Protein AF-A0A1I5XK38-F1 (afdb_monomer_lite)

Structure (mmCIF, N/CA/C/O backbone):
data_AF-A0A1I5XK38-F1
#
_entry.id   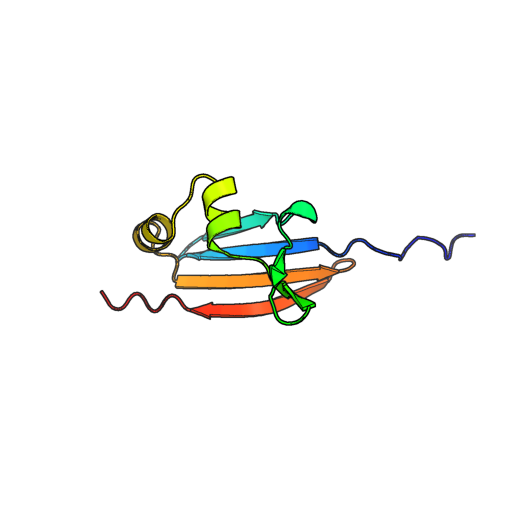AF-A0A1I5XK38-F1
#
loop_
_atom_site.group_PDB
_atom_site.id
_atom_site.type_symbol
_atom_site.label_atom_id
_atom_site.label_alt_id
_atom_site.label_comp_id
_atom_site.label_asym_id
_atom_site.label_entity_id
_atom_site.label_seq_id
_atom_site.pdbx_PDB_ins_code
_atom_site.Cartn_x
_atom_site.Cartn_y
_atom_site.Cartn_z
_atom_site.occupancy
_atom_site.B_iso_or_equiv
_atom_site.auth_seq_id
_atom_site.auth_comp_id
_atom_site.auth_asym_id
_atom_site.auth_atom_id
_atom_site.pdbx_PDB_model_num
ATOM 1 N N . MET A 1 1 ? -7.824 -10.992 -36.563 1.00 53.03 1 MET A N 1
ATOM 2 C CA . MET A 1 1 ? -8.004 -9.581 -36.187 1.00 53.03 1 MET A CA 1
ATOM 3 C C . MET A 1 1 ? -8.855 -9.675 -34.931 1.00 53.03 1 MET A C 1
ATOM 5 O O . MET A 1 1 ? -9.996 -10.079 -35.062 1.00 53.03 1 MET A O 1
ATOM 9 N N . ASP A 1 2 ? -8.345 -9.677 -33.701 1.00 50.19 2 ASP A N 1
ATOM 10 C CA . ASP A 1 2 ? -7.223 -8.937 -33.122 1.00 50.19 2 ASP A CA 1
ATOM 11 C C . ASP A 1 2 ? -6.708 -9.714 -31.888 1.00 50.19 2 ASP A C 1
ATOM 13 O O . ASP A 1 2 ? -7.361 -9.761 -30.852 1.00 50.19 2 ASP A O 1
ATOM 17 N N . HIS A 1 3 ? -5.559 -10.390 -32.001 1.00 49.59 3 HIS A N 1
ATOM 18 C CA . HIS A 1 3 ? -4.872 -11.058 -30.875 1.00 49.59 3 HIS A CA 1
ATOM 19 C C . HIS A 1 3 ? -3.667 -10.223 -30.408 1.00 49.59 3 HIS A C 1
ATOM 21 O O . HIS A 1 3 ? -2.614 -10.759 -30.075 1.00 49.59 3 HIS A O 1
ATOM 27 N N . ILE A 1 4 ? -3.795 -8.895 -30.445 1.00 56.22 4 ILE A N 1
ATOM 28 C CA . ILE A 1 4 ? -2.702 -7.962 -30.164 1.00 56.22 4 ILE A CA 1
ATOM 29 C C . ILE A 1 4 ? -3.243 -6.842 -29.277 1.00 56.22 4 ILE A C 1
ATOM 31 O O . ILE A 1 4 ? -3.487 -5.762 -29.779 1.00 56.22 4 ILE A O 1
ATOM 35 N N . GLU A 1 5 ? -3.480 -7.108 -27.987 1.00 52.53 5 GLU A N 1
ATOM 36 C CA . GLU A 1 5 ? -3.622 -6.033 -26.975 1.00 52.53 5 GLU A CA 1
ATOM 37 C C . GLU A 1 5 ? -3.578 -6.494 -25.500 1.00 52.53 5 GLU A C 1
ATOM 39 O O . GLU A 1 5 ? -3.760 -5.685 -24.599 1.00 52.53 5 GLU A O 1
ATOM 44 N N . LYS A 1 6 ? -3.280 -7.765 -25.187 1.00 48.75 6 LYS A N 1
ATOM 45 C CA . LYS A 1 6 ? -3.053 -8.194 -23.789 1.00 48.75 6 LYS A CA 1
ATOM 46 C C . LYS A 1 6 ? -1.581 -8.109 -23.408 1.00 48.75 6 LYS A C 1
ATOM 48 O O . LYS A 1 6 ? -0.949 -9.109 -23.085 1.00 48.75 6 LYS A O 1
ATOM 53 N N . VAL A 1 7 ? -0.999 -6.924 -23.516 1.00 55.91 7 VAL A N 1
ATOM 54 C CA . VAL A 1 7 ? 0.375 -6.690 -23.072 1.00 55.91 7 VAL A CA 1
ATOM 55 C C . VAL A 1 7 ? 0.379 -5.398 -22.253 1.00 55.91 7 VAL A C 1
ATOM 57 O O . VAL A 1 7 ? 0.266 -4.316 -22.810 1.00 55.91 7 VAL A O 1
ATOM 60 N N . LEU A 1 8 ? 0.545 -5.563 -20.930 1.00 56.22 8 LEU A N 1
ATOM 61 C CA . LEU A 1 8 ? 1.037 -4.575 -19.951 1.00 56.22 8 LEU A CA 1
ATOM 62 C C . LEU A 1 8 ? 0.039 -3.557 -19.372 1.00 56.22 8 LEU A C 1
ATOM 64 O O . LEU A 1 8 ? 0.231 -2.356 -19.515 1.00 56.22 8 LEU A O 1
ATOM 68 N N . ASN A 1 9 ? -0.932 -4.013 -18.578 1.00 66.25 9 ASN A N 1
ATOM 69 C CA . ASN A 1 9 ? -1.592 -3.126 -17.608 1.00 66.25 9 ASN A CA 1
ATOM 70 C C . ASN A 1 9 ? -1.394 -3.635 -16.176 1.00 66.25 9 ASN A C 1
ATOM 72 O O . ASN A 1 9 ? -2.342 -3.868 -15.427 1.00 66.25 9 ASN A O 1
ATOM 76 N N . VAL A 1 10 ? -0.127 -3.875 -15.826 1.00 75.19 10 VAL A N 1
ATOM 77 C CA . VAL A 1 10 ? 0.256 -4.224 -14.459 1.00 75.19 10 VAL A CA 1
ATOM 78 C C . VAL A 1 10 ? 0.232 -2.951 -13.629 1.00 75.19 10 VAL A C 1
ATOM 80 O O . VAL A 1 10 ? 1.080 -2.080 -13.804 1.00 75.19 10 VAL A O 1
ATOM 83 N N . GLN A 1 11 ? -0.732 -2.849 -12.722 1.00 85.88 11 GLN A N 1
ATOM 84 C CA . GLN A 1 11 ? -0.825 -1.745 -11.779 1.00 85.88 11 GLN A CA 1
ATOM 85 C C . GLN A 1 11 ? -0.566 -2.258 -10.374 1.00 85.88 11 GLN A C 1
ATOM 87 O O . GLN A 1 11 ? -1.142 -3.252 -9.940 1.00 85.88 11 GLN A O 1
ATOM 92 N N . TYR A 1 12 ? 0.282 -1.554 -9.642 1.00 87.25 12 TYR A N 1
ATOM 93 C CA . TYR A 1 12 ? 0.516 -1.843 -8.241 1.00 87.25 12 TYR A CA 1
ATOM 94 C C . TYR A 1 12 ? -0.290 -0.858 -7.401 1.00 87.25 12 TYR A C 1
ATOM 96 O O . TYR A 1 12 ? -0.374 0.330 -7.716 1.00 87.25 12 TYR A O 1
ATOM 104 N N . VAL A 1 13 ? -0.929 -1.361 -6.352 1.00 90.00 13 VAL A N 1
ATOM 105 C CA . VAL A 1 13 ? -1.675 -0.544 -5.397 1.00 90.00 13 VAL A CA 1
ATOM 106 C C . VAL A 1 13 ? -1.381 -1.012 -3.982 1.00 90.00 13 VAL A C 1
ATOM 108 O O . VAL A 1 13 ? -1.209 -2.205 -3.724 1.00 90.00 13 VAL A O 1
ATOM 111 N N . PHE A 1 14 ? -1.352 -0.068 -3.053 1.00 89.94 14 PHE A N 1
ATOM 112 C CA . PHE A 1 14 ? -1.406 -0.377 -1.633 1.00 89.94 14 PHE A CA 1
ATOM 113 C C . PHE A 1 14 ? -2.842 -0.230 -1.151 1.00 89.94 14 PHE A C 1
ATOM 115 O O . PHE A 1 14 ? -3.452 0.813 -1.342 1.00 89.94 14 PHE A O 1
ATOM 122 N N . VAL A 1 15 ? -3.387 -1.257 -0.510 1.00 91.19 15 VAL A N 1
ATOM 123 C CA . VAL A 1 15 ? -4.722 -1.226 0.089 1.00 91.19 15 VAL A CA 1
ATOM 124 C C . VAL A 1 15 ? -4.569 -1.164 1.601 1.00 91.19 15 VAL A C 1
ATOM 126 O O . VAL A 1 15 ? -4.071 -2.102 2.228 1.00 91.19 15 VAL A O 1
ATOM 129 N N . LEU A 1 16 ? -4.972 -0.043 2.189 1.00 90.81 16 LEU A N 1
ATOM 130 C CA . LEU A 1 16 ? -5.066 0.132 3.633 1.00 90.81 16 LEU A CA 1
ATOM 131 C C . LEU A 1 16 ? -6.408 -0.423 4.099 1.00 90.81 16 LEU A C 1
ATOM 133 O O . LEU A 1 16 ? -7.449 0.142 3.776 1.00 90.81 16 LEU A O 1
ATOM 137 N N . VAL A 1 17 ? -6.389 -1.499 4.874 1.00 90.31 17 VAL A N 1
ATOM 138 C CA . VAL A 1 17 ? -7.591 -2.132 5.417 1.00 90.31 17 VAL A CA 1
ATOM 139 C C . VAL A 1 17 ? -7.793 -1.662 6.854 1.00 90.31 17 VAL A C 1
ATOM 141 O O . VAL A 1 17 ? -6.978 -1.947 7.737 1.00 90.31 17 VAL A O 1
ATOM 144 N N . LYS A 1 18 ? -8.897 -0.955 7.097 1.00 87.81 18 LYS A N 1
ATOM 145 C CA . LYS A 1 18 ? -9.397 -0.590 8.433 1.00 87.81 18 LYS A CA 1
ATOM 146 C C . LYS A 1 18 ? -10.726 -1.301 8.699 1.00 87.81 18 LYS A C 1
ATOM 148 O O . LYS A 1 18 ? -11.308 -1.867 7.783 1.00 87.81 18 LYS A O 1
ATOM 153 N N . ASN A 1 19 ? -11.202 -1.256 9.948 1.00 80.56 19 ASN A N 1
ATOM 154 C CA . ASN A 1 19 ? -12.381 -2.005 10.427 1.00 80.56 19 ASN A CA 1
ATOM 155 C C . ASN A 1 19 ? -13.567 -2.072 9.445 1.00 80.56 19 ASN A C 1
ATOM 157 O O . ASN A 1 19 ? -14.152 -3.138 9.304 1.00 80.56 19 ASN A O 1
ATOM 161 N N . ASP A 1 20 ? -13.909 -0.958 8.792 1.00 83.75 20 ASP A N 1
ATOM 162 C CA . ASP A 1 20 ? -15.111 -0.848 7.950 1.00 83.75 20 ASP A CA 1
ATOM 163 C C . ASP A 1 20 ? -14.833 -0.234 6.566 1.00 83.75 20 ASP A C 1
ATOM 165 O O . ASP A 1 20 ? -15.748 0.104 5.825 1.00 83.75 20 ASP A O 1
ATOM 169 N N . ALA A 1 21 ? -13.563 -0.014 6.211 1.00 86.25 21 ALA A N 1
ATOM 170 C CA . ALA A 1 21 ? -13.249 0.553 4.904 1.00 86.25 21 ALA A CA 1
ATOM 171 C C . ALA A 1 21 ? -11.849 0.200 4.416 1.00 86.25 21 ALA A C 1
ATOM 173 O O . ALA A 1 21 ? -10.950 -0.143 5.184 1.00 86.25 21 ALA A O 1
ATOM 174 N N . GLU A 1 22 ? -11.674 0.365 3.115 1.00 89.38 22 GLU A N 1
ATOM 175 C CA . GLU A 1 22 ? -10.421 0.133 2.419 1.00 89.38 22 GLU A CA 1
ATOM 176 C C . GLU A 1 22 ? -10.027 1.415 1.689 1.00 89.38 22 GLU A C 1
ATOM 178 O O . GLU A 1 22 ? -10.865 2.072 1.069 1.00 89.38 22 GLU A O 1
ATOM 183 N N . ILE A 1 23 ? -8.761 1.809 1.807 1.00 88.94 23 ILE A N 1
ATOM 184 C CA . ILE A 1 23 ? -8.217 2.974 1.106 1.00 88.94 23 ILE A CA 1
ATOM 185 C C . ILE A 1 23 ? -7.162 2.469 0.137 1.00 88.94 23 ILE A C 1
ATOM 187 O O . ILE A 1 23 ? -6.129 1.944 0.550 1.00 88.94 23 ILE A O 1
ATOM 191 N N . GLU A 1 24 ? -7.426 2.634 -1.152 1.00 90.12 24 GLU A N 1
ATOM 192 C CA . GLU A 1 24 ? -6.493 2.266 -2.209 1.00 90.12 24 GLU A CA 1
ATOM 193 C C . GLU A 1 24 ? -5.566 3.441 -2.526 1.00 90.12 24 GLU A C 1
ATOM 195 O O . GLU A 1 24 ? -5.998 4.501 -2.979 1.00 90.12 24 GLU A O 1
ATOM 200 N N . LEU A 1 25 ? -4.274 3.235 -2.312 1.00 88.44 25 LEU A N 1
ATOM 201 C CA . LEU A 1 25 ? -3.207 4.140 -2.698 1.00 88.44 25 LEU A CA 1
ATOM 202 C C . LEU A 1 25 ? -2.622 3.645 -4.018 1.00 88.44 25 LEU A C 1
ATOM 204 O O . LEU A 1 25 ? -2.083 2.536 -4.105 1.00 88.44 25 LEU A O 1
ATOM 208 N N . LYS A 1 26 ? -2.745 4.469 -5.057 1.00 85.44 26 LYS A N 1
ATOM 209 C CA . LYS A 1 26 ? -2.131 4.190 -6.354 1.00 85.44 26 LYS A CA 1
ATOM 210 C C . LYS A 1 26 ? -0.621 4.338 -6.247 1.00 85.44 26 LYS A C 1
ATOM 212 O O . LYS A 1 26 ? -0.136 5.261 -5.596 1.00 85.44 26 LYS A O 1
ATOM 217 N N . ILE A 1 27 ? 0.083 3.419 -6.893 1.00 86.62 27 ILE A N 1
ATOM 218 C CA . ILE A 1 27 ? 1.534 3.444 -7.003 1.00 86.62 27 ILE A CA 1
ATOM 219 C C . ILE A 1 27 ? 1.851 3.702 -8.465 1.00 86.62 27 ILE A C 1
ATOM 221 O O . ILE A 1 27 ? 1.422 2.947 -9.344 1.00 86.62 27 ILE A O 1
ATOM 225 N N . ASP A 1 28 ? 2.573 4.783 -8.716 1.00 83.50 28 ASP A N 1
ATOM 226 C CA . ASP A 1 28 ? 3.033 5.129 -10.049 1.00 83.50 28 ASP A CA 1
ATOM 227 C C . ASP A 1 28 ? 4.409 4.514 -10.296 1.00 83.50 28 ASP A C 1
ATOM 229 O O . ASP A 1 28 ? 5.145 4.188 -9.367 1.00 83.50 28 ASP A O 1
ATOM 233 N N . GLN A 1 29 ? 4.779 4.359 -11.568 1.00 79.31 29 GLN A N 1
ATOM 234 C CA . GLN A 1 29 ? 6.086 3.808 -11.948 1.00 79.31 29 GLN A CA 1
ATOM 235 C C . GLN A 1 29 ? 7.268 4.624 -11.400 1.00 79.31 29 GLN A C 1
ATOM 237 O O . GLN A 1 29 ? 8.350 4.085 -11.199 1.00 79.31 29 GLN A O 1
ATOM 242 N N . GLU A 1 30 ? 7.047 5.905 -11.120 1.00 80.81 30 GLU A N 1
ATOM 243 C CA . GLU A 1 30 ? 8.038 6.816 -10.545 1.00 80.81 30 GLU A CA 1
ATOM 244 C C . GLU A 1 30 ? 8.274 6.582 -9.045 1.00 80.81 30 GLU A C 1
ATOM 246 O O . GLU A 1 30 ? 9.294 7.010 -8.512 1.00 80.81 30 GLU A O 1
ATOM 251 N N . ASP A 1 31 ? 7.345 5.906 -8.358 1.00 82.00 31 ASP A N 1
ATOM 252 C CA . ASP A 1 31 ? 7.477 5.585 -6.933 1.00 82.00 31 ASP A CA 1
ATOM 253 C C . ASP A 1 31 ? 8.339 4.332 -6.690 1.00 82.00 31 ASP A C 1
ATOM 255 O O . ASP A 1 31 ? 8.668 4.010 -5.546 1.00 82.00 31 ASP A O 1
ATOM 259 N N . PHE A 1 32 ? 8.697 3.608 -7.754 1.00 82.50 32 PHE A N 1
ATOM 260 C CA . PHE A 1 32 ? 9.598 2.469 -7.667 1.00 82.50 32 PHE A CA 1
ATOM 261 C C . PHE A 1 32 ? 11.026 2.976 -7.534 1.00 82.50 32 PHE A C 1
ATOM 263 O O . PHE A 1 32 ? 11.541 3.676 -8.407 1.00 82.50 32 PHE A O 1
ATOM 270 N N . ILE A 1 33 ? 11.685 2.573 -6.456 1.00 81.94 33 ILE A N 1
ATOM 271 C CA . ILE A 1 33 ? 13.101 2.841 -6.250 1.00 81.94 33 ILE A CA 1
ATOM 272 C C . ILE A 1 33 ? 13.888 1.553 -6.409 1.00 81.94 33 ILE A C 1
ATOM 274 O O . ILE A 1 33 ? 13.502 0.490 -5.928 1.00 81.94 33 ILE A O 1
ATOM 278 N N . LEU A 1 34 ? 15.024 1.667 -7.086 1.00 79.88 34 LE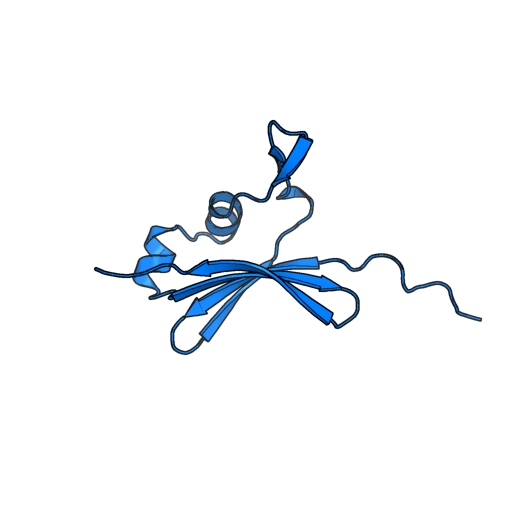U A N 1
ATOM 279 C CA . LEU A 1 34 ? 16.011 0.605 -7.098 1.00 79.88 34 LEU A CA 1
ATOM 280 C C . LEU A 1 34 ? 16.668 0.580 -5.715 1.00 79.88 34 LEU A C 1
ATOM 282 O O . LEU A 1 34 ? 17.292 1.564 -5.303 1.00 79.88 34 LEU A O 1
ATOM 286 N N . ASN A 1 35 ? 16.474 -0.506 -4.974 1.00 77.94 35 ASN A N 1
ATOM 287 C CA . ASN A 1 35 ? 17.165 -0.702 -3.711 1.00 77.94 35 ASN A CA 1
ATOM 288 C C . ASN A 1 35 ? 18.636 -1.103 -3.966 1.00 77.94 35 ASN A C 1
ATOM 290 O O . ASN A 1 35 ? 19.065 -1.302 -5.102 1.00 77.94 35 ASN A O 1
ATOM 294 N N . ALA A 1 36 ? 19.438 -1.190 -2.901 1.00 81.38 36 ALA A N 1
ATOM 295 C CA . ALA A 1 36 ? 20.868 -1.501 -3.001 1.00 81.38 36 ALA A CA 1
ATOM 296 C C . ALA A 1 36 ? 21.181 -2.931 -3.497 1.00 81.38 36 ALA A C 1
ATOM 298 O O . ALA A 1 36 ? 22.354 -3.246 -3.686 1.00 81.38 36 ALA A O 1
ATOM 299 N N . ASP A 1 37 ? 20.160 -3.770 -3.687 1.00 77.50 37 ASP A N 1
ATOM 300 C CA . ASP A 1 37 ? 20.257 -5.146 -4.185 1.00 77.50 37 ASP A CA 1
ATOM 301 C C . ASP A 1 37 ? 19.812 -5.260 -5.659 1.00 77.50 37 ASP A C 1
ATOM 303 O O . ASP A 1 37 ? 19.552 -6.352 -6.152 1.00 77.50 37 ASP A O 1
ATOM 307 N N . ASP A 1 38 ? 19.697 -4.129 -6.374 1.00 78.31 38 ASP A N 1
ATOM 308 C CA . ASP A 1 38 ? 19.146 -4.056 -7.740 1.00 78.31 38 ASP A CA 1
ATOM 309 C C . ASP A 1 38 ? 17.678 -4.545 -7.842 1.00 78.31 38 ASP A C 1
ATOM 311 O O . ASP A 1 38 ? 17.147 -4.755 -8.937 1.00 78.31 38 ASP A O 1
ATOM 315 N N . GLU A 1 39 ? 16.973 -4.672 -6.713 1.00 80.25 39 GLU A N 1
ATOM 316 C CA . GLU A 1 39 ? 15.552 -5.009 -6.675 1.00 80.25 39 GLU A CA 1
ATOM 317 C C . GLU A 1 39 ? 14.682 -3.743 -6.651 1.00 80.25 39 GLU A C 1
ATOM 319 O O . GLU A 1 39 ? 14.995 -2.733 -6.014 1.00 80.25 39 GLU A O 1
ATOM 324 N N . LEU A 1 40 ? 13.544 -3.800 -7.347 1.00 75.75 40 LEU A N 1
ATOM 325 C CA . LEU A 1 40 ? 12.534 -2.745 -7.298 1.00 75.75 40 LEU A CA 1
ATOM 326 C C . LEU A 1 40 ? 11.796 -2.815 -5.960 1.00 75.75 40 LEU A C 1
ATOM 328 O O . LEU A 1 40 ? 10.961 -3.697 -5.749 1.00 75.75 40 LEU A O 1
ATOM 332 N N . ASP A 1 41 ? 12.082 -1.860 -5.082 1.00 80.06 41 ASP A N 1
ATOM 333 C CA . ASP A 1 41 ? 11.382 -1.681 -3.817 1.00 80.06 41 ASP A CA 1
ATOM 334 C C . ASP A 1 41 ? 10.473 -0.449 -3.885 1.00 80.06 41 ASP A C 1
ATOM 336 O O . ASP A 1 41 ? 10.687 0.484 -4.663 1.00 80.06 41 ASP A O 1
ATOM 340 N N . ILE A 1 42 ? 9.406 -0.461 -3.092 1.00 83.12 42 ILE A N 1
ATOM 341 C CA . ILE A 1 42 ? 8.428 0.625 -3.057 1.00 83.12 42 ILE A CA 1
ATOM 342 C C . ILE A 1 42 ? 8.260 1.031 -1.595 1.00 83.12 42 ILE A C 1
ATOM 344 O O . ILE A 1 42 ? 7.577 0.338 -0.830 1.00 83.12 42 ILE A O 1
ATOM 348 N N . PRO A 1 43 ? 8.870 2.149 -1.178 1.00 84.06 43 PRO A N 1
ATOM 349 C CA . PRO A 1 43 ? 8.859 2.576 0.202 1.00 84.06 43 PRO A CA 1
ATOM 350 C C . PRO A 1 43 ? 7.455 3.048 0.547 1.00 84.06 43 PRO A C 1
ATOM 352 O O . PRO A 1 43 ? 6.977 4.074 0.061 1.00 84.06 43 PRO A O 1
ATOM 355 N N . LEU A 1 44 ? 6.806 2.316 1.449 1.00 82.75 44 LEU A N 1
ATOM 356 C CA . LEU A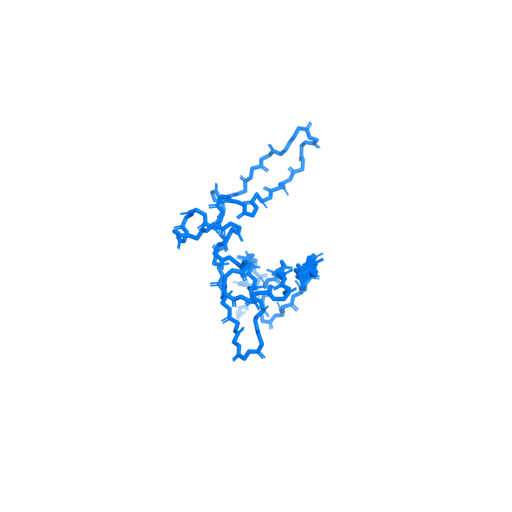 1 44 ? 5.476 2.659 1.941 1.00 82.75 44 LEU A CA 1
ATOM 357 C C . LEU A 1 44 ? 5.408 4.118 2.426 1.00 82.75 44 LEU A C 1
ATOM 359 O O . LEU A 1 44 ? 4.437 4.814 2.148 1.00 82.75 44 LEU A O 1
ATOM 363 N N . GLU A 1 45 ? 6.451 4.599 3.108 1.00 84.06 45 GLU A N 1
ATOM 364 C CA . GLU A 1 45 ? 6.505 5.980 3.597 1.00 84.06 45 GLU A CA 1
ATOM 365 C C . GLU A 1 45 ? 6.386 7.013 2.461 1.00 84.06 45 GLU A C 1
ATOM 367 O O . GLU A 1 45 ? 5.722 8.034 2.635 1.00 84.06 45 GLU A O 1
ATOM 372 N N . MET A 1 46 ? 6.961 6.741 1.285 1.00 86.00 46 MET A N 1
ATOM 373 C CA . MET A 1 46 ? 6.868 7.633 0.125 1.00 86.00 46 MET A CA 1
ATOM 374 C C . MET A 1 46 ? 5.437 7.703 -0.405 1.00 86.00 46 MET A C 1
ATOM 376 O O . MET A 1 46 ? 4.913 8.798 -0.610 1.00 86.00 46 MET A O 1
ATOM 380 N N . ILE A 1 47 ? 4.777 6.549 -0.542 1.00 87.50 47 ILE A N 1
ATOM 381 C CA . ILE A 1 47 ? 3.384 6.469 -1.001 1.00 87.50 47 ILE A CA 1
ATOM 382 C C . ILE A 1 47 ? 2.446 7.178 -0.023 1.00 87.50 47 ILE A C 1
ATOM 384 O O . ILE A 1 47 ? 1.554 7.921 -0.437 1.00 87.50 47 ILE A O 1
ATOM 388 N N . LEU A 1 48 ? 2.658 6.992 1.282 1.00 87.25 48 LEU A N 1
ATOM 389 C CA . LEU A 1 48 ? 1.890 7.688 2.310 1.00 87.25 48 LEU A CA 1
ATOM 390 C C . LEU A 1 48 ? 2.085 9.201 2.197 1.00 87.25 48 LEU A C 1
ATOM 392 O O . LEU A 1 48 ? 1.097 9.923 2.069 1.00 87.25 48 LEU A O 1
ATOM 396 N N . ARG A 1 49 ? 3.333 9.685 2.131 1.00 86.06 49 ARG A N 1
ATOM 397 C CA . ARG A 1 49 ? 3.622 11.122 1.995 1.00 86.06 49 ARG A CA 1
ATOM 398 C C . ARG A 1 49 ? 3.006 11.733 0.741 1.00 86.06 49 ARG A C 1
ATOM 400 O O . ARG A 1 49 ? 2.471 12.836 0.822 1.00 86.06 49 ARG A O 1
ATOM 407 N N . LYS A 1 50 ? 3.029 11.019 -0.389 1.00 86.38 50 LYS A N 1
ATOM 408 C CA . LYS A 1 50 ? 2.379 11.435 -1.646 1.00 86.38 50 LYS A CA 1
ATOM 409 C C . LYS A 1 50 ? 0.873 11.652 -1.474 1.00 86.38 50 LYS A C 1
ATOM 411 O O . LYS A 1 50 ? 0.296 12.525 -2.111 1.00 86.38 50 LYS A O 1
ATOM 416 N N . ASN A 1 51 ? 0.254 10.891 -0.574 1.00 83.56 51 ASN A N 1
ATOM 417 C CA . ASN A 1 51 ? -1.158 11.005 -0.213 1.00 83.56 51 ASN A CA 1
ATOM 418 C C . ASN A 1 51 ? -1.396 11.884 1.032 1.00 83.56 51 ASN A C 1
ATOM 420 O O . ASN A 1 51 ? -2.497 11.878 1.575 1.00 83.56 51 ASN A O 1
ATOM 424 N N . HIS A 1 52 ? -0.388 12.643 1.485 1.00 86.12 52 HIS A N 1
ATOM 425 C CA . HIS A 1 52 ? -0.412 13.435 2.723 1.00 86.12 52 HIS A CA 1
ATOM 426 C C . HIS A 1 52 ? -0.757 12.624 3.982 1.00 86.12 52 HIS A C 1
ATOM 428 O O . HIS A 1 52 ? -1.332 13.149 4.932 1.00 86.12 52 HIS A O 1
ATOM 434 N N . LEU A 1 53 ? -0.395 11.344 3.987 1.00 87.06 53 LEU A N 1
ATOM 435 C CA . LEU A 1 53 ? -0.540 10.435 5.113 1.00 87.06 53 LEU A CA 1
ATOM 436 C C . LEU A 1 53 ? 0.827 10.156 5.739 1.00 87.06 53 LEU A C 1
A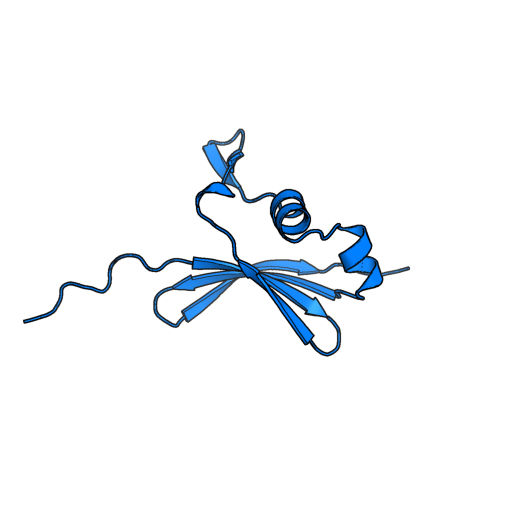TOM 438 O O . LEU A 1 53 ? 1.866 10.175 5.074 1.00 87.06 53 LEU A O 1
ATOM 442 N N . THR A 1 54 ? 0.823 9.839 7.026 1.00 86.44 54 THR A N 1
ATOM 443 C CA . THR A 1 54 ? 1.986 9.318 7.745 1.00 86.44 54 THR A CA 1
ATOM 444 C C . THR A 1 54 ? 1.692 7.935 8.317 1.00 86.44 54 THR A C 1
ATOM 446 O O . THR A 1 54 ? 0.541 7.505 8.392 1.00 86.44 54 THR A O 1
ATOM 449 N N . LEU A 1 55 ? 2.730 7.222 8.767 1.00 83.12 55 LEU A N 1
ATOM 450 C CA . LEU A 1 55 ? 2.530 5.986 9.530 1.00 83.12 55 LEU A CA 1
ATOM 451 C C . LEU A 1 55 ? 1.654 6.244 10.769 1.00 83.12 55 LEU A C 1
ATOM 453 O O . LEU A 1 55 ? 0.771 5.449 11.063 1.00 83.12 55 LEU A O 1
ATOM 457 N N . THR A 1 56 ? 1.831 7.384 11.444 1.00 84.19 56 THR A N 1
ATOM 458 C CA . THR A 1 56 ? 1.005 7.819 12.585 1.00 84.19 56 THR A CA 1
ATOM 459 C C . THR A 1 56 ? -0.467 8.002 12.214 1.00 84.19 56 THR A C 1
ATOM 461 O O . THR A 1 56 ? -1.348 7.662 13.007 1.00 84.19 56 THR A O 1
ATOM 464 N N . ASP A 1 57 ? -0.754 8.489 11.005 1.00 86.00 57 ASP A N 1
ATOM 465 C CA . ASP A 1 57 ? -2.127 8.565 10.502 1.00 86.00 57 ASP A CA 1
ATOM 466 C C . ASP A 1 57 ? -2.727 7.173 10.330 1.00 86.00 57 ASP A C 1
ATOM 468 O O . ASP A 1 57 ? -3.871 6.978 10.712 1.00 86.00 57 ASP A O 1
ATOM 472 N N . LEU A 1 58 ? -1.966 6.180 9.851 1.00 85.56 58 LEU A N 1
ATOM 473 C CA . LEU A 1 58 ? -2.451 4.794 9.770 1.00 85.56 58 LEU A CA 1
ATOM 474 C C . LEU A 1 58 ? -2.869 4.257 11.144 1.00 85.56 58 LEU A C 1
ATOM 476 O O . LEU A 1 58 ? -3.929 3.640 11.263 1.00 85.56 58 LEU A O 1
ATOM 480 N N . TYR A 1 59 ? -2.070 4.538 12.179 1.00 83.19 59 TYR A N 1
ATOM 481 C CA . TYR A 1 59 ? -2.400 4.180 13.561 1.00 83.19 59 TYR A CA 1
ATOM 482 C C . TYR A 1 59 ? -3.675 4.888 14.035 1.00 83.19 59 TYR A C 1
ATOM 484 O O . TYR A 1 59 ? -4.577 4.247 14.567 1.00 83.19 59 TYR A O 1
ATOM 492 N N . THR A 1 60 ? -3.787 6.194 13.779 1.00 84.94 60 THR A N 1
ATOM 493 C CA . THR A 1 60 ? -4.948 7.016 14.169 1.00 84.94 60 THR A CA 1
ATOM 494 C C . THR A 1 60 ? -6.215 6.628 13.399 1.00 84.94 60 THR A C 1
ATOM 496 O O . THR A 1 60 ? -7.324 6.691 13.923 1.00 84.94 60 THR A O 1
ATOM 499 N N . MET A 1 61 ? -6.058 6.187 12.153 1.00 84.12 61 MET A N 1
ATOM 500 C CA . MET A 1 61 ? -7.117 5.665 11.293 1.00 84.12 61 MET A CA 1
ATOM 501 C C . MET A 1 61 ? -7.529 4.232 11.650 1.00 84.12 61 MET A C 1
ATOM 503 O O . MET A 1 61 ? -8.425 3.691 10.995 1.00 84.12 61 MET A O 1
ATOM 507 N N . ASN A 1 62 ? -6.900 3.611 12.658 1.00 85.56 62 ASN A N 1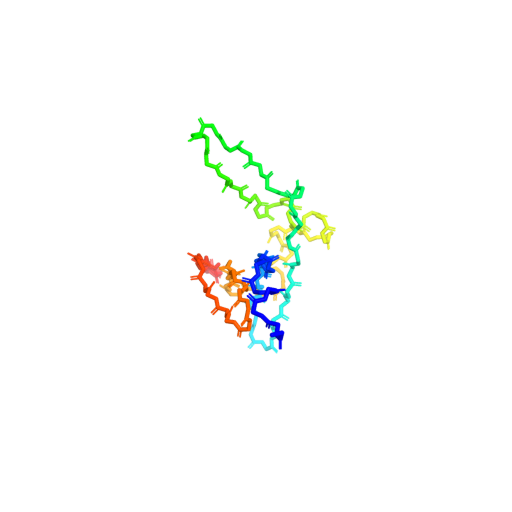
ATOM 508 C CA . ASN A 1 62 ? -7.129 2.217 13.033 1.00 85.56 62 ASN A CA 1
ATOM 509 C C . ASN A 1 62 ? -6.957 1.260 11.836 1.00 85.56 62 ASN A C 1
ATOM 511 O O . ASN A 1 62 ? -7.724 0.308 11.655 1.00 85.56 62 ASN A O 1
ATOM 515 N N . VAL A 1 63 ? -5.961 1.529 10.984 1.00 87.81 63 VAL A N 1
ATOM 516 C CA . VAL A 1 63 ? -5.594 0.622 9.894 1.00 87.81 63 VAL A CA 1
ATOM 517 C C . VAL A 1 63 ? -5.037 -0.647 10.520 1.00 87.81 63 VAL A C 1
ATOM 519 O O . VAL A 1 63 ? -4.031 -0.620 11.220 1.00 87.81 63 VAL A O 1
ATOM 522 N N . GLN A 1 64 ? -5.705 -1.766 10.267 1.00 88.19 64 GLN A N 1
ATOM 523 C CA . GLN A 1 64 ? -5.304 -3.061 10.803 1.00 88.19 64 GLN A CA 1
ATOM 524 C C . GLN A 1 64 ? -4.226 -3.706 9.938 1.00 88.19 64 GLN A C 1
ATOM 526 O O . GLN A 1 64 ? -3.344 -4.415 10.423 1.00 88.19 64 GLN A O 1
ATOM 531 N N . LYS A 1 65 ? -4.350 -3.554 8.616 1.00 89.38 65 LYS A N 1
ATOM 532 C CA . LYS A 1 65 ? -3.520 -4.277 7.655 1.00 89.38 65 LYS A CA 1
ATOM 533 C C . LYS A 1 65 ? -3.273 -3.439 6.424 1.00 89.38 65 LYS A C 1
ATOM 535 O O . LYS A 1 65 ? -4.088 -2.609 6.033 1.00 89.38 65 LYS A O 1
ATOM 540 N N . LEU A 1 66 ? -2.151 -3.723 5.796 1.00 89.31 66 LEU A N 1
ATOM 541 C CA . LEU A 1 66 ? -1.721 -3.088 4.576 1.00 89.31 66 LEU A CA 1
ATOM 542 C C . LEU A 1 66 ? -1.396 -4.172 3.559 1.00 89.31 66 LEU A C 1
ATOM 544 O O . LEU A 1 66 ? -0.568 -5.047 3.815 1.00 89.31 66 LEU A O 1
ATOM 548 N N . LEU A 1 67 ? -2.087 -4.136 2.426 1.00 91.12 67 LEU A N 1
ATOM 549 C CA . LEU A 1 67 ? -1.959 -5.121 1.362 1.00 91.12 67 LEU A CA 1
ATOM 550 C C . LEU A 1 67 ? -1.264 -4.468 0.179 1.00 91.12 67 LEU A C 1
ATOM 552 O O . LEU A 1 67 ? -1.763 -3.507 -0.394 1.00 91.12 67 LEU A O 1
ATOM 556 N N . PHE A 1 68 ? -0.116 -4.998 -0.202 1.00 89.44 68 PHE A N 1
ATOM 557 C CA . PHE A 1 68 ? 0.507 -4.679 -1.471 1.00 89.44 68 PHE A CA 1
ATOM 558 C C . PHE A 1 68 ? -0.096 -5.587 -2.533 1.00 89.44 68 PHE A C 1
ATOM 560 O O . PHE A 1 68 ? 0.116 -6.800 -2.500 1.00 89.44 68 PHE A O 1
ATOM 567 N N . VAL A 1 69 ? -0.877 -5.016 -3.442 1.00 90.44 69 VAL A N 1
ATOM 568 C CA . VAL A 1 69 ? -1.636 -5.758 -4.445 1.00 90.44 69 VAL A CA 1
ATOM 569 C C . VAL A 1 69 ? -1.138 -5.385 -5.831 1.00 90.44 69 VAL A C 1
ATOM 571 O O . VAL A 1 69 ? -1.085 -4.216 -6.205 1.00 90.44 69 VAL A O 1
ATOM 574 N N . ARG A 1 70 ? -0.813 -6.403 -6.620 1.00 88.31 70 ARG A N 1
ATOM 575 C CA . ARG A 1 70 ? -0.601 -6.289 -8.056 1.00 88.31 70 ARG A CA 1
ATOM 576 C C . ARG A 1 70 ? -1.908 -6.610 -8.767 1.00 88.31 70 ARG A C 1
ATOM 578 O O . ARG A 1 70 ? -2.439 -7.708 -8.624 1.00 88.31 70 ARG A O 1
ATOM 585 N N . LYS A 1 71 ? -2.408 -5.659 -9.541 1.00 87.00 71 LYS A N 1
ATOM 586 C CA . LYS A 1 71 ? -3.545 -5.814 -10.444 1.00 87.00 71 LYS A CA 1
ATOM 587 C C . LYS A 1 71 ? -3.018 -6.086 -11.853 1.00 87.00 71 LYS A C 1
ATOM 589 O O . LYS A 1 71 ? -2.227 -5.304 -12.371 1.00 87.00 71 LYS A O 1
ATOM 594 N N . ASP A 1 72 ? -3.426 -7.201 -12.444 1.00 84.88 72 ASP A N 1
ATOM 595 C CA . ASP A 1 72 ? -3.009 -7.680 -13.766 1.00 84.88 72 ASP A CA 1
ATOM 596 C C . ASP A 1 72 ? -4.253 -8.174 -14.518 1.00 84.88 72 ASP A C 1
ATOM 598 O O . ASP A 1 72 ? -4.899 -9.115 -14.069 1.00 84.88 72 ASP A O 1
ATOM 602 N N . ASP A 1 73 ? -4.647 -7.490 -15.597 1.00 72.12 73 ASP A N 1
ATOM 603 C CA . ASP A 1 73 ? -5.707 -7.916 -16.534 1.00 72.12 73 ASP A CA 1
ATOM 604 C C . ASP A 1 73 ? -7.004 -8.453 -15.872 1.00 72.12 73 ASP A C 1
ATOM 606 O O . ASP A 1 73 ? -7.562 -9.477 -16.259 1.00 72.12 73 ASP A O 1
ATOM 610 N N . GLY A 1 74 ? -7.486 -7.761 -14.830 1.00 72.75 74 GLY A N 1
ATOM 611 C CA . GLY A 1 74 ? -8.703 -8.123 -14.082 1.00 72.75 74 GLY A CA 1
ATOM 612 C C . GLY A 1 74 ? -8.488 -9.051 -12.878 1.00 72.75 74 GLY A C 1
ATOM 613 O O . GLY A 1 74 ? -9.437 -9.335 -12.149 1.00 72.75 74 GLY A O 1
ATOM 614 N N . HIS A 1 75 ? -7.253 -9.479 -12.623 1.00 80.81 75 HIS A N 1
ATOM 615 C CA . HIS A 1 75 ? -6.857 -10.262 -11.458 1.00 80.81 75 HIS A CA 1
ATOM 616 C C . HIS A 1 75 ? -6.116 -9.387 -10.445 1.00 80.81 75 HIS A C 1
ATOM 618 O O . HIS A 1 75 ? -5.216 -8.633 -10.801 1.00 80.81 75 HIS A O 1
ATOM 624 N N . SER A 1 76 ? -6.464 -9.521 -9.167 1.00 85.56 76 SER A N 1
ATOM 625 C CA . SER A 1 76 ? -5.767 -8.865 -8.056 1.00 85.56 76 SER A CA 1
ATOM 626 C C . SER A 1 76 ? -4.997 -9.914 -7.262 1.00 85.56 76 SER A C 1
ATOM 628 O O . SER A 1 76 ? -5.593 -10.854 -6.741 1.00 85.56 76 SER A O 1
ATOM 630 N N . ILE A 1 77 ? -3.680 -9.758 -7.167 1.00 88.75 77 ILE A N 1
ATOM 631 C CA . ILE A 1 77 ? -2.787 -10.659 -6.437 1.00 88.75 77 ILE A CA 1
ATOM 632 C C . ILE A 1 77 ? -2.123 -9.873 -5.313 1.00 88.75 77 ILE A C 1
ATOM 634 O O . ILE A 1 77 ? -1.385 -8.923 -5.565 1.00 88.75 77 ILE A O 1
ATOM 638 N N . THR A 1 78 ? -2.345 -10.284 -4.068 1.00 90.00 78 THR A N 1
ATOM 639 C CA . THR A 1 78 ? -1.623 -9.725 -2.922 1.00 90.00 78 THR A CA 1
ATOM 640 C C . THR A 1 78 ? -0.193 -10.256 -2.916 1.00 90.00 78 THR A C 1
ATOM 642 O O . THR A 1 78 ? 0.034 -11.442 -2.695 1.00 90.00 78 THR A O 1
ATOM 645 N N . LEU A 1 79 ? 0.771 -9.374 -3.159 1.00 87.25 79 LEU A N 1
ATOM 646 C CA . LEU A 1 79 ? 2.201 -9.673 -3.143 1.00 87.25 79 LEU A CA 1
ATOM 647 C 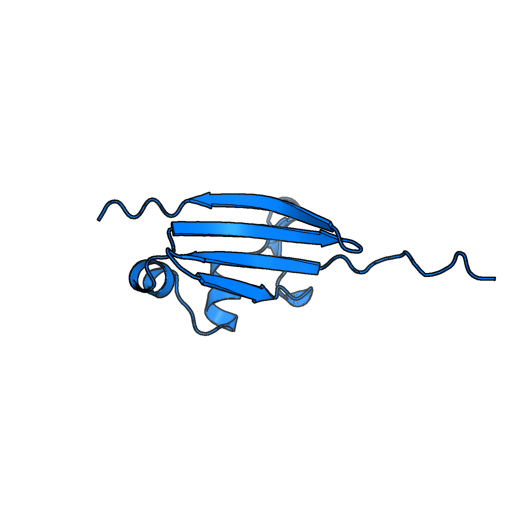C . LEU A 1 79 ? 2.776 -9.658 -1.728 1.00 87.25 79 LEU A C 1
ATOM 649 O O . LEU A 1 79 ? 3.634 -10.470 -1.394 1.00 87.25 79 LEU A O 1
ATOM 653 N N . LYS A 1 80 ? 2.309 -8.730 -0.888 1.00 85.31 80 LYS A N 1
ATOM 654 C CA . LYS A 1 80 ? 2.780 -8.580 0.491 1.00 85.31 80 LYS A CA 1
ATOM 655 C C . LYS A 1 80 ? 1.626 -8.147 1.377 1.00 85.31 80 LYS A C 1
ATOM 657 O O . LYS A 1 80 ? 0.822 -7.310 0.985 1.00 85.31 80 LYS A O 1
ATOM 662 N N . GLN A 1 81 ? 1.555 -8.698 2.579 1.00 88.56 81 GLN A N 1
ATOM 663 C CA . GLN A 1 81 ? 0.635 -8.244 3.614 1.00 88.56 81 GLN A CA 1
ATOM 664 C C . GLN A 1 81 ? 1.455 -7.848 4.833 1.00 88.56 81 GLN A C 1
ATOM 666 O O . GLN A 1 81 ? 2.277 -8.626 5.312 1.00 88.56 81 GLN A O 1
ATOM 671 N N . ILE A 1 82 ? 1.205 -6.649 5.339 1.00 84.44 82 ILE A N 1
ATOM 672 C CA . ILE A 1 82 ? 1.794 -6.140 6.570 1.00 84.44 82 ILE A CA 1
ATOM 673 C C . ILE A 1 82 ? 0.638 -5.938 7.542 1.00 84.44 82 ILE A C 1
ATOM 675 O O . ILE A 1 82 ? -0.221 -5.086 7.326 1.00 84.44 82 ILE A O 1
ATOM 679 N N . CYS A 1 83 ? 0.580 -6.753 8.591 1.00 82.38 83 CYS A N 1
ATOM 680 C CA . CYS A 1 83 ? -0.338 -6.504 9.695 1.00 82.38 83 CYS A CA 1
ATOM 681 C C . CYS A 1 83 ? 0.268 -5.405 10.565 1.00 82.38 83 CYS A C 1
ATOM 683 O O . CYS A 1 83 ? 1.370 -5.573 11.087 1.00 82.38 83 CYS A O 1
ATOM 685 N N . LEU A 1 84 ? -0.448 -4.295 10.708 1.00 77.88 84 LEU A N 1
ATOM 686 C CA . LEU A 1 84 ? -0.154 -3.329 11.750 1.00 77.88 84 LEU A CA 1
ATOM 687 C C . LEU A 1 84 ? -0.789 -3.909 13.011 1.00 77.88 84 LEU A C 1
ATOM 689 O O . LEU A 1 84 ? -1.986 -3.765 13.236 1.00 77.88 84 LEU A O 1
ATOM 693 N N . ASP A 1 85 ? -0.012 -4.679 13.771 1.00 65.81 85 ASP A N 1
ATOM 694 C CA . ASP A 1 85 ? -0.439 -5.147 15.086 1.00 65.81 85 ASP A CA 1
ATOM 695 C C . ASP A 1 85 ? -0.506 -3.924 16.007 1.00 65.81 85 ASP A C 1
ATOM 697 O O . ASP A 1 85 ? 0.473 -3.511 16.622 1.00 65.81 85 ASP A O 1
ATOM 701 N N . ILE A 1 86 ? -1.666 -3.270 16.007 1.00 60.34 86 ILE A N 1
ATOM 702 C CA . ILE A 1 86 ? -2.004 -2.170 16.907 1.00 60.34 86 ILE A CA 1
ATOM 703 C C . ILE A 1 86 ? -2.306 -2.757 18.292 1.00 60.34 86 ILE A C 1
ATOM 705 O O . ILE A 1 86 ? -3.435 -2.715 18.772 1.00 60.34 86 ILE A O 1
ATOM 709 N N . ASN A 1 87 ? -1.295 -3.353 18.925 1.00 46.03 87 ASN A N 1
ATOM 710 C CA . ASN A 1 87 ? -1.283 -3.547 20.371 1.00 46.03 87 ASN A CA 1
ATOM 711 C C . ASN A 1 87 ? -0.801 -2.234 20.993 1.00 46.03 87 ASN A C 1
ATOM 713 O O . ASN A 1 87 ? 0.401 -2.001 21.132 1.00 46.03 87 ASN A O 1
ATOM 717 N N . LEU A 1 88 ? -1.757 -1.351 21.278 1.00 45.75 88 LEU A N 1
ATOM 718 C CA . LEU A 1 88 ? -1.558 -0.125 22.048 1.00 45.75 88 LEU A CA 1
ATOM 719 C C . LEU A 1 88 ? -2.005 -0.368 23.491 1.00 45.75 88 LEU A C 1
ATOM 721 O O . LEU A 1 88 ? -3.111 -0.931 23.664 1.00 45.75 88 LEU A O 1
#

Sequence (88 aa):
MDHIEKVLNVQYVFVLVKNDAEIELKIDQEDFILNADDELDIPLEMILRKNHLTLTDLYTMNVQKLLFVRKDDGHSITLKQICLDINL

Organism: NCBI:txid82801

Foldseek 3Di:
DDPPDQPDPKWKWKWQDAPPDIDIQGDDPVQFDQDPVSDTDHDPQVSQVVVVHHPVNSLVRRRQKMFTWIDGPNDIDGPDMDGPPPPD

Radius of gyration: 15.16 Å; chains: 1; bounding box: 36×24×58 Å

Secondary structure (DSSP, 8-state):
------S---EEEEEEEETTEEEEEEE-GGG-EE-TTS-EE--HHHHHHHTT--HHHHHHTTEEEEEEEEEETTEEEEEEEEE-----

pLDDT: mean 80.28, std 11.77, range [45.75, 91.19]